Protein AF-A0A6N8XBJ3-F1 (afdb_monomer_lite)

Radius of gyration: 26.26 Å; chains: 1; bounding box: 42×33×82 Å

Foldseek 3Di:
DDDDPPPPPPPPPPPPDPVVVVVVCVVLVVLCVVLVVLVVVLVVLVVV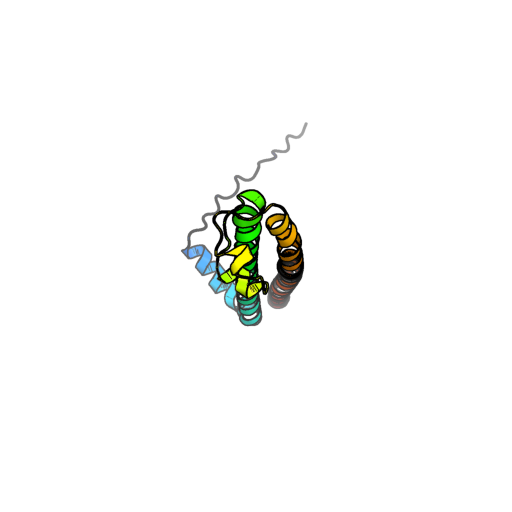LVVLLVVLVVLLCQLVVACQVVQHAHDPVNCVVVVHDCVQRPVDRGHDNVRNVVSVVVNVVSVVVSCCSNVVVVVVSVVSVVVSVVSSVVSVVVVVD

Sequence (145 aa):
MTDIPLAGEPGRADDLNFRRVVHIFVRTWPFIRPAVKHLVIFVAVSVAIAVYSAVLVFIITGLMNGGIVAGRPLGQLHVAIYGLDPAVYVNVESLSDEARLSLCWPVILSTIPLLLVAVGGALILLYYGIWIFQGINQRMRVTLI

Structure (mmCIF, N/CA/C/O backbone):
data_AF-A0A6N8XBJ3-F1
#
_entry.id   AF-A0A6N8XBJ3-F1
#
loop_
_atom_site.group_PDB
_atom_site.id
_atom_site.type_symbol
_atom_site.label_atom_id
_atom_site.label_alt_id
_atom_site.label_comp_id
_atom_site.label_asym_id
_atom_site.label_entity_id
_atom_site.label_seq_id
_atom_site.pdbx_PDB_ins_code
_atom_site.Cartn_x
_atom_site.Cartn_y
_atom_site.Cartn_z
_atom_site.occupancy
_atom_site.B_iso_or_equiv
_atom_site.auth_seq_id
_atom_site.auth_comp_id
_atom_site.auth_asym_id
_atom_site.auth_atom_id
_atom_site.pdbx_PDB_model_num
ATOM 1 N N . MET A 1 1 ? -22.401 19.069 -52.000 1.00 45.53 1 MET A N 1
ATOM 2 C CA . MET A 1 1 ? -22.757 17.658 -51.765 1.00 45.53 1 MET A CA 1
ATOM 3 C C . MET A 1 1 ? -21.567 16.841 -52.235 1.00 45.53 1 MET A C 1
ATOM 5 O O . MET A 1 1 ? -21.429 16.577 -53.418 1.00 45.53 1 MET A O 1
ATOM 9 N N . THR A 1 2 ? -20.613 16.635 -51.334 1.00 45.25 2 THR A N 1
ATOM 10 C CA . THR A 1 2 ? -19.421 15.808 -51.543 1.00 45.25 2 THR A CA 1
ATOM 11 C C . THR A 1 2 ? -19.419 14.849 -50.374 1.00 45.25 2 THR A C 1
ATOM 13 O O . THR A 1 2 ? -19.151 15.258 -49.243 1.00 45.25 2 THR A O 1
ATOM 16 N N . ASP A 1 3 ? -19.835 13.620 -50.641 1.00 47.59 3 ASP A N 1
ATOM 17 C CA . ASP A 1 3 ? -19.858 12.538 -49.672 1.00 47.59 3 ASP A CA 1
ATOM 18 C C . ASP A 1 3 ? -18.416 12.244 -49.262 1.00 47.59 3 ASP A C 1
ATOM 20 O O . ASP A 1 3 ? -17.648 11.660 -50.022 1.00 47.59 3 ASP A O 1
ATOM 24 N N . ILE A 1 4 ? -18.022 12.715 -48.078 1.00 60.62 4 ILE A N 1
ATOM 25 C CA . ILE A 1 4 ? -16.808 12.254 -47.410 1.00 60.62 4 ILE A CA 1
ATOM 26 C C . ILE A 1 4 ? -17.188 10.907 -46.800 1.00 60.62 4 ILE A C 1
ATOM 28 O O . ILE A 1 4 ? -17.957 10.888 -45.833 1.00 60.62 4 ILE A O 1
ATOM 32 N N . PRO A 1 5 ? -16.685 9.773 -47.312 1.00 48.59 5 PRO A N 1
ATOM 33 C CA . PRO A 1 5 ? -16.838 8.532 -46.597 1.00 48.59 5 PRO A CA 1
ATOM 34 C C . PRO A 1 5 ? -15.891 8.629 -45.402 1.00 48.59 5 PRO A C 1
ATOM 36 O O . PRO A 1 5 ? -14.680 8.464 -45.538 1.00 48.59 5 PRO A O 1
ATOM 39 N N . LEU A 1 6 ? -16.442 8.890 -44.215 1.00 58.31 6 LEU A N 1
ATOM 40 C CA . LEU A 1 6 ? -15.823 8.471 -42.960 1.00 58.31 6 LEU A CA 1
ATOM 41 C C . LEU A 1 6 ? -15.892 6.941 -42.924 1.00 58.31 6 LEU A C 1
ATOM 43 O O . LEU A 1 6 ? -16.666 6.347 -42.177 1.00 58.31 6 LEU A O 1
ATOM 47 N N . ALA A 1 7 ? -15.115 6.299 -43.797 1.00 54.81 7 ALA A N 1
ATOM 48 C CA . ALA A 1 7 ? -14.778 4.906 -43.643 1.00 54.81 7 ALA A CA 1
ATOM 49 C C . ALA A 1 7 ? -13.934 4.850 -42.374 1.00 54.81 7 ALA A C 1
ATOM 51 O O . ALA A 1 7 ? -12.738 5.134 -42.389 1.00 54.81 7 ALA A O 1
ATOM 52 N N . GLY A 1 8 ? -14.597 4.568 -41.251 1.00 53.16 8 GLY A N 1
ATOM 53 C CA . GLY A 1 8 ? -13.916 4.024 -40.096 1.00 53.16 8 GLY A CA 1
ATOM 54 C C . GLY A 1 8 ? -13.113 2.848 -40.617 1.00 53.16 8 GLY A C 1
ATOM 55 O O . GLY A 1 8 ? -13.699 1.866 -41.078 1.00 53.16 8 GLY A O 1
ATOM 56 N N . GLU A 1 9 ? -11.787 2.998 -40.636 1.00 51.88 9 GLU A N 1
ATOM 57 C CA . GLU A 1 9 ? -10.904 1.870 -40.874 1.00 51.88 9 GLU A CA 1
ATOM 58 C C . GLU A 1 9 ? -11.406 0.747 -39.968 1.00 51.88 9 GLU A C 1
ATOM 60 O O . GLU A 1 9 ? -11.556 0.986 -38.762 1.00 51.88 9 GLU A O 1
ATOM 65 N N . PRO A 1 10 ? -11.754 -0.435 -40.509 1.00 53.09 10 PRO A N 1
ATOM 66 C CA . PRO A 1 10 ? -12.116 -1.555 -39.666 1.00 53.09 10 PRO A CA 1
ATOM 67 C C . PRO A 1 10 ? -10.904 -1.783 -38.774 1.00 53.09 10 PRO A C 1
ATOM 69 O O . PRO A 1 10 ? -9.853 -2.185 -39.272 1.00 53.09 10 PRO A O 1
ATOM 72 N N . GLY A 1 11 ? -11.028 -1.405 -37.495 1.00 54.69 11 GLY A N 1
ATOM 73 C CA . GLY A 1 11 ? -9.929 -1.412 -36.542 1.00 54.69 11 GLY A CA 1
ATOM 74 C C . GLY A 1 11 ? -9.242 -2.754 -36.662 1.00 54.69 11 GLY A C 1
ATOM 75 O O . GLY A 1 11 ? -9.871 -3.778 -36.391 1.00 54.69 11 GLY A O 1
ATOM 76 N N . ARG A 1 12 ? -8.017 -2.744 -37.206 1.00 60.22 12 ARG A N 1
ATOM 77 C CA . ARG A 1 12 ? -7.273 -3.952 -37.556 1.00 60.22 12 ARG A CA 1
ATOM 78 C C . ARG A 1 12 ? -7.339 -4.858 -36.340 1.00 60.22 12 ARG A C 1
ATOM 80 O O . ARG A 1 12 ? -6.777 -4.484 -35.315 1.00 60.22 12 ARG A O 1
ATOM 87 N N . ALA A 1 13 ? -8.068 -5.975 -36.441 1.00 58.09 13 ALA A N 1
ATOM 88 C CA . ALA A 1 13 ? -8.205 -6.916 -35.340 1.00 58.09 13 ALA A CA 1
ATOM 89 C C . ALA A 1 13 ? -6.786 -7.243 -34.886 1.00 58.09 13 ALA A C 1
ATOM 91 O O . ALA A 1 13 ? -5.984 -7.771 -35.664 1.00 58.09 13 ALA A O 1
ATOM 92 N N . ASP A 1 14 ? -6.427 -6.747 -33.705 1.00 62.41 14 ASP A N 1
ATOM 93 C CA . ASP A 1 14 ? -5.037 -6.703 -33.305 1.00 62.41 14 ASP A CA 1
ATOM 94 C C . ASP A 1 14 ? -4.656 -8.140 -32.966 1.00 62.41 14 ASP A C 1
ATOM 96 O O . ASP A 1 14 ? -5.017 -8.666 -31.917 1.00 62.41 14 ASP A O 1
ATOM 100 N N . ASP A 1 15 ? -4.022 -8.813 -33.929 1.00 69.88 15 ASP A N 1
ATOM 101 C CA . ASP A 1 15 ? -3.645 -10.225 -33.862 1.00 69.88 15 ASP A CA 1
ATOM 102 C C . ASP A 1 15 ? -2.424 -10.383 -32.933 1.00 69.88 15 ASP A C 1
ATOM 104 O O . ASP A 1 15 ? -1.297 -10.718 -33.331 1.00 69.88 15 ASP A O 1
ATOM 108 N N . LEU A 1 16 ? -2.642 -9.990 -31.677 1.00 68.12 16 LEU A N 1
ATOM 109 C CA . LEU A 1 16 ? -1.725 -10.021 -30.551 1.00 68.12 16 LEU A CA 1
ATOM 110 C C . LEU A 1 16 ? -1.670 -11.449 -30.011 1.00 68.12 16 LEU A C 1
ATOM 112 O O . LEU A 1 16 ? -2.132 -11.757 -28.917 1.00 68.12 16 LEU A O 1
ATOM 116 N N . ASN A 1 17 ? -1.068 -12.345 -30.786 1.00 86.00 17 ASN A N 1
ATOM 117 C CA . ASN A 1 17 ? -0.662 -13.645 -30.269 1.00 86.00 17 ASN A CA 1
ATOM 118 C C . ASN A 1 17 ? 0.607 -13.486 -29.402 1.00 86.00 17 ASN A C 1
ATOM 120 O O . ASN A 1 17 ? 1.461 -12.637 -29.677 1.00 86.00 17 ASN A O 1
ATOM 124 N N . PHE A 1 18 ? 0.778 -14.342 -28.392 1.00 86.31 18 PHE A N 1
ATOM 125 C CA . PHE A 1 18 ? 1.933 -14.398 -27.490 1.00 86.31 18 PHE A CA 1
ATOM 126 C C . PHE A 1 18 ? 3.278 -14.307 -28.227 1.00 86.31 18 PHE A C 1
ATOM 128 O O . PHE A 1 18 ? 4.160 -13.541 -27.841 1.00 86.31 18 PHE A O 1
ATOM 135 N N . ARG A 1 19 ? 3.419 -15.014 -29.359 1.00 87.62 19 ARG A N 1
ATOM 136 C CA . ARG A 1 19 ? 4.628 -14.964 -30.202 1.00 87.62 19 ARG A CA 1
ATOM 137 C C . ARG A 1 19 ? 4.954 -13.545 -30.679 1.00 87.62 19 ARG A C 1
ATOM 139 O O . ARG A 1 19 ? 6.123 -13.169 -30.738 1.00 87.62 19 ARG A O 1
ATOM 146 N N . ARG A 1 20 ? 3.934 -12.754 -31.019 1.00 85.12 20 ARG A N 1
ATOM 147 C CA . ARG A 1 20 ? 4.092 -11.375 -31.491 1.00 85.12 20 ARG A CA 1
ATOM 148 C C . ARG A 1 20 ? 4.460 -10.437 -30.345 1.00 85.12 20 ARG A C 1
ATOM 150 O O . ARG A 1 20 ? 5.323 -9.588 -30.535 1.00 85.12 20 ARG A O 1
ATOM 157 N N . VAL A 1 21 ? 3.894 -10.652 -29.157 1.00 85.44 21 VAL A N 1
ATOM 158 C CA . VAL A 1 21 ? 4.263 -9.928 -27.928 1.00 85.44 21 VAL A CA 1
ATOM 159 C C . VAL A 1 21 ? 5.734 -10.160 -27.579 1.00 85.44 21 VAL A C 1
ATOM 161 O O . VAL A 1 21 ? 6.483 -9.198 -27.414 1.00 85.44 21 VAL A O 1
ATOM 164 N N . VAL A 1 22 ? 6.185 -11.420 -27.554 1.00 88.62 22 VAL A N 1
ATOM 165 C CA . VAL A 1 22 ? 7.597 -11.762 -27.304 1.00 88.62 22 VAL A CA 1
ATOM 166 C C . VAL A 1 22 ? 8.505 -11.156 -28.373 1.00 88.62 22 VAL A C 1
ATOM 168 O O . VAL A 1 22 ? 9.536 -10.574 -28.047 1.00 88.62 22 VAL A O 1
ATOM 171 N N . HIS A 1 23 ? 8.112 -11.233 -29.647 1.00 89.06 23 HIS A N 1
ATOM 172 C CA . HIS A 1 23 ? 8.870 -10.631 -30.742 1.00 89.06 23 HIS A CA 1
ATOM 173 C C . HIS A 1 23 ? 9.025 -9.109 -30.582 1.00 89.06 23 HIS A C 1
ATOM 175 O O . HIS A 1 23 ? 10.123 -8.583 -30.764 1.00 89.06 23 HIS A O 1
ATOM 181 N N . ILE A 1 24 ? 7.954 -8.395 -30.214 1.00 85.00 24 ILE A N 1
ATOM 182 C CA . ILE A 1 24 ? 8.011 -6.955 -29.919 1.00 85.00 24 ILE A CA 1
ATOM 183 C C . ILE A 1 24 ? 8.967 -6.702 -28.751 1.00 85.00 24 ILE A C 1
ATOM 185 O O . ILE A 1 24 ? 9.873 -5.878 -28.873 1.00 85.00 24 ILE A O 1
ATOM 189 N N . PHE A 1 25 ? 8.823 -7.454 -27.658 1.00 84.62 25 PHE A N 1
ATOM 190 C CA . PHE A 1 25 ? 9.646 -7.293 -26.464 1.00 84.62 25 PHE A CA 1
ATOM 191 C C . PHE A 1 25 ? 11.138 -7.469 -26.769 1.00 84.62 25 PHE A C 1
ATOM 193 O O . PHE A 1 25 ? 11.935 -6.581 -26.469 1.00 84.62 25 PHE A O 1
ATOM 200 N N . VAL A 1 26 ? 11.510 -8.558 -27.450 1.00 87.88 26 VAL A N 1
ATOM 201 C CA . VAL A 1 26 ? 12.896 -8.842 -27.860 1.00 87.88 26 VAL A CA 1
ATOM 202 C C . VAL A 1 26 ? 13.440 -7.746 -28.777 1.00 87.88 26 VAL A C 1
ATOM 204 O O . VAL A 1 26 ? 14.566 -7.294 -28.583 1.00 87.88 26 VAL A O 1
ATOM 207 N N . ARG A 1 27 ? 12.642 -7.253 -29.732 1.00 86.56 27 ARG A N 1
ATOM 208 C CA . ARG A 1 27 ? 13.048 -6.156 -30.625 1.00 86.56 27 ARG A CA 1
ATOM 209 C C . ARG A 1 27 ? 13.291 -4.846 -29.869 1.00 86.56 27 ARG A C 1
ATOM 211 O O . ARG A 1 27 ? 14.194 -4.095 -30.222 1.00 86.56 27 ARG A O 1
ATOM 218 N N . THR A 1 28 ? 12.506 -4.574 -28.829 1.00 82.12 28 THR A N 1
ATOM 219 C CA . THR A 1 28 ? 12.649 -3.371 -27.986 1.00 82.12 28 THR A CA 1
ATOM 220 C C . THR A 1 28 ? 13.671 -3.527 -26.855 1.00 82.12 28 THR A C 1
ATOM 222 O O . THR A 1 28 ? 14.062 -2.539 -26.231 1.00 82.12 28 THR A O 1
ATOM 225 N N . TRP A 1 29 ? 14.150 -4.750 -26.609 1.00 83.44 29 TRP A N 1
ATOM 226 C CA . TRP A 1 29 ? 15.031 -5.087 -25.492 1.00 83.44 29 TRP A CA 1
ATOM 227 C C . TRP A 1 29 ? 16.284 -4.205 -25.371 1.00 83.44 29 TRP A C 1
ATOM 229 O O . TRP A 1 29 ? 16.579 -3.785 -24.250 1.00 83.44 29 TRP A O 1
ATOM 239 N N . PRO A 1 30 ? 17.004 -3.840 -26.453 1.00 85.94 30 PRO A N 1
ATOM 240 C CA . PRO A 1 30 ? 18.171 -2.960 -26.350 1.00 85.94 30 PRO A CA 1
ATOM 241 C C . PRO A 1 30 ?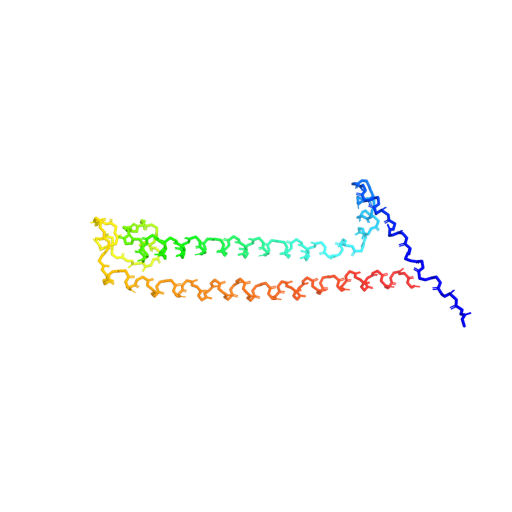 17.866 -1.598 -25.707 1.00 85.94 30 PRO A C 1
ATOM 243 O O . PRO A 1 30 ? 18.706 -1.060 -24.989 1.00 85.94 30 PRO A O 1
ATOM 246 N N . PHE A 1 31 ? 16.653 -1.071 -25.900 1.00 83.56 31 PHE A N 1
ATOM 247 C CA . PHE A 1 31 ? 16.211 0.212 -25.340 1.00 83.56 31 PHE A CA 1
ATOM 248 C C . PHE A 1 31 ? 15.712 0.092 -23.896 1.00 83.56 31 PHE A C 1
ATOM 250 O O . PHE A 1 31 ? 15.837 1.037 -23.113 1.00 83.56 31 PHE A O 1
ATOM 257 N N . ILE A 1 32 ? 15.171 -1.076 -23.537 1.00 84.25 32 ILE A N 1
ATOM 258 C CA . ILE A 1 32 ? 14.675 -1.389 -22.190 1.00 84.25 32 ILE A CA 1
ATOM 259 C C . ILE A 1 32 ? 15.827 -1.774 -21.257 1.00 84.25 32 ILE A C 1
ATOM 261 O O . ILE A 1 32 ? 15.815 -1.393 -20.089 1.00 84.25 32 ILE A O 1
ATOM 265 N N . ARG A 1 33 ? 16.851 -2.481 -21.757 1.00 89.00 33 ARG A N 1
ATOM 266 C CA . ARG A 1 33 ? 17.988 -3.001 -20.976 1.00 89.00 33 ARG A CA 1
ATOM 267 C C . ARG A 1 33 ? 18.607 -1.970 -20.012 1.00 89.00 33 ARG A C 1
ATOM 269 O O . ARG A 1 33 ? 18.822 -2.331 -18.855 1.00 89.00 33 ARG A O 1
ATOM 276 N N . PRO A 1 34 ? 18.846 -0.699 -20.398 1.00 88.81 34 PRO A N 1
ATOM 277 C CA . PRO A 1 34 ? 19.383 0.313 -19.484 1.00 88.81 34 PRO A CA 1
ATOM 278 C C . PRO A 1 34 ? 18.418 0.713 -18.353 1.00 88.81 34 PRO A C 1
ATOM 280 O O . PRO A 1 34 ? 18.860 1.198 -17.317 1.00 88.81 34 PRO A O 1
ATOM 283 N N . ALA A 1 35 ? 17.109 0.519 -18.536 1.00 93.06 35 ALA A N 1
ATOM 284 C CA . ALA A 1 35 ? 16.065 0.837 -17.563 1.00 93.06 35 ALA A CA 1
ATOM 285 C C . ALA A 1 35 ? 15.686 -0.338 -16.645 1.00 93.06 35 ALA A C 1
ATOM 287 O O . ALA A 1 35 ? 14.967 -0.125 -15.672 1.00 93.06 35 ALA A O 1
ATOM 288 N N . VAL A 1 36 ? 16.165 -1.564 -16.908 1.00 93.50 36 VAL A N 1
ATOM 289 C CA . VAL A 1 36 ? 15.750 -2.778 -16.172 1.00 93.50 36 VAL A CA 1
ATOM 290 C C . VAL A 1 36 ? 15.916 -2.630 -14.662 1.00 93.50 36 VAL A C 1
ATOM 292 O O . VAL A 1 36 ? 15.012 -2.994 -13.919 1.00 93.50 36 VAL A O 1
ATOM 295 N N . LYS A 1 37 ? 17.023 -2.043 -14.190 1.00 95.25 37 LYS A N 1
ATOM 296 C CA . LYS A 1 37 ? 17.230 -1.809 -12.750 1.00 95.25 37 LYS A CA 1
ATOM 297 C C . LYS A 1 37 ? 16.116 -0.947 -12.147 1.00 95.25 37 LYS A C 1
ATOM 299 O O . LYS A 1 37 ? 15.608 -1.271 -11.082 1.00 95.25 37 LYS A O 1
ATOM 304 N N . HIS A 1 38 ? 15.702 0.106 -12.848 1.00 96.75 38 HIS A N 1
ATOM 305 C CA . HIS A 1 38 ? 14.627 0.993 -12.406 1.00 96.75 38 HIS A CA 1
ATOM 306 C C . HIS A 1 38 ? 13.259 0.314 -12.452 1.00 96.75 38 HIS A C 1
ATOM 308 O O . HIS A 1 38 ? 12.466 0.512 -11.543 1.00 96.75 38 HIS A O 1
ATOM 314 N N . LEU A 1 39 ? 13.006 -0.532 -13.455 1.00 95.81 39 LEU A N 1
ATOM 315 C CA . LEU A 1 39 ? 11.785 -1.338 -13.530 1.00 95.81 39 LEU A CA 1
ATOM 316 C C . LEU A 1 39 ? 11.705 -2.355 -12.383 1.00 95.81 39 LEU A C 1
ATOM 318 O O . LEU A 1 39 ? 10.658 -2.488 -11.758 1.00 95.81 39 LEU A O 1
ATOM 322 N N . VAL A 1 40 ? 12.814 -3.028 -12.058 1.00 97.19 40 VAL A N 1
ATOM 323 C CA . VAL A 1 40 ? 12.883 -3.952 -10.914 1.00 97.19 40 VAL A CA 1
ATOM 324 C C . VAL A 1 40 ? 12.642 -3.208 -9.602 1.00 97.19 40 VAL A C 1
ATOM 326 O O . VAL A 1 40 ? 11.834 -3.660 -8.796 1.00 97.19 40 VAL A O 1
ATOM 329 N N . ILE A 1 41 ? 13.282 -2.050 -9.402 1.00 97.75 41 ILE A N 1
ATOM 330 C CA . ILE A 1 41 ? 13.054 -1.203 -8.221 1.00 97.75 41 ILE A CA 1
ATOM 331 C C . ILE A 1 41 ? 11.591 -0.757 -8.154 1.00 97.75 41 ILE A C 1
ATOM 333 O O . ILE A 1 41 ? 10.966 -0.884 -7.107 1.00 97.75 41 ILE A O 1
ATOM 337 N N . PHE A 1 42 ? 11.028 -0.281 -9.266 1.00 98.12 42 PHE A N 1
ATOM 338 C CA . PHE A 1 42 ? 9.635 0.148 -9.352 1.00 98.12 42 PHE A CA 1
ATOM 339 C C . PHE A 1 42 ? 8.680 -0.969 -8.917 1.00 98.12 42 PHE A C 1
ATOM 341 O O . PHE A 1 42 ? 7.818 -0.742 -8.068 1.00 98.12 42 PHE A O 1
ATOM 348 N N . VAL A 1 43 ? 8.859 -2.188 -9.439 1.00 98.12 43 VAL A N 1
ATOM 349 C CA . VAL A 1 43 ? 8.029 -3.346 -9.075 1.00 98.12 43 VAL A CA 1
ATOM 350 C C . VAL A 1 43 ? 8.228 -3.728 -7.611 1.00 98.12 43 VAL A C 1
ATOM 352 O O . VAL A 1 43 ? 7.246 -3.898 -6.895 1.00 98.12 43 VAL A O 1
ATOM 355 N N . ALA A 1 44 ? 9.473 -3.823 -7.140 1.00 98.38 44 ALA A N 1
ATOM 356 C CA . ALA A 1 44 ? 9.769 -4.199 -5.760 1.00 98.38 44 ALA A CA 1
ATOM 357 C C . ALA A 1 44 ? 9.156 -3.214 -4.752 1.00 98.38 44 ALA A C 1
ATOM 359 O O . ALA A 1 44 ? 8.517 -3.633 -3.789 1.00 98.38 44 ALA A O 1
ATOM 360 N N . VAL A 1 45 ? 9.288 -1.908 -5.002 1.00 98.31 45 VAL A N 1
ATOM 361 C CA . VAL A 1 45 ? 8.693 -0.861 -4.160 1.00 98.31 45 VAL A CA 1
ATOM 362 C C . VAL A 1 45 ? 7.165 -0.891 -4.241 1.00 98.31 45 VAL A C 1
ATOM 364 O O . VAL A 1 45 ? 6.506 -0.768 -3.212 1.00 98.31 45 VAL A O 1
ATOM 367 N N . SER A 1 46 ? 6.588 -1.127 -5.424 1.00 98.31 46 SER A N 1
ATOM 368 C CA . SER A 1 46 ? 5.133 -1.274 -5.585 1.00 98.31 46 SER A CA 1
ATOM 369 C C . SER A 1 46 ? 4.585 -2.445 -4.768 1.00 98.31 46 SER A C 1
ATOM 371 O O . SER A 1 46 ? 3.589 -2.296 -4.065 1.00 98.31 46 SER A O 1
ATOM 373 N N . VAL A 1 47 ? 5.259 -3.600 -4.814 1.00 98.44 47 VAL A N 1
ATOM 374 C CA . VAL A 1 47 ? 4.894 -4.781 -4.019 1.00 98.44 47 VAL A CA 1
ATOM 375 C C . VAL A 1 47 ? 5.034 -4.491 -2.528 1.00 98.44 47 VAL A C 1
ATOM 377 O O . VAL A 1 47 ? 4.135 -4.825 -1.763 1.00 98.44 47 VAL A O 1
ATOM 380 N N . ALA A 1 48 ? 6.117 -3.834 -2.109 1.00 98.44 48 ALA A N 1
ATOM 381 C CA . ALA A 1 48 ? 6.322 -3.474 -0.710 1.00 98.44 48 ALA A CA 1
ATOM 382 C C . ALA A 1 48 ? 5.208 -2.554 -0.183 1.00 98.44 48 ALA A C 1
ATOM 384 O O . ALA A 1 48 ? 4.659 -2.820 0.886 1.00 98.44 48 ALA A O 1
ATOM 385 N N . ILE A 1 49 ? 4.824 -1.524 -0.948 1.00 98.38 49 ILE A N 1
ATOM 386 C CA . ILE A 1 49 ? 3.703 -0.636 -0.605 1.00 98.38 49 ILE A CA 1
ATOM 387 C C . ILE A 1 49 ? 2.397 -1.429 -0.539 1.00 98.38 49 ILE A C 1
ATOM 389 O O . ILE A 1 49 ? 1.667 -1.304 0.438 1.00 98.38 49 ILE A O 1
ATOM 393 N N . ALA A 1 50 ? 2.117 -2.284 -1.526 1.00 97.94 50 ALA A N 1
ATOM 394 C CA . ALA A 1 50 ? 0.892 -3.079 -1.552 1.00 97.94 50 ALA A CA 1
ATOM 395 C C . ALA A 1 50 ? 0.781 -4.021 -0.342 1.00 97.94 50 ALA A C 1
ATOM 397 O O . ALA A 1 50 ? -0.270 -4.078 0.296 1.00 97.94 50 ALA A O 1
ATOM 398 N N . VAL A 1 51 ? 1.864 -4.722 0.011 1.00 98.50 51 VAL A N 1
ATOM 399 C CA . VAL A 1 51 ? 1.906 -5.607 1.184 1.00 98.50 51 VAL A CA 1
ATOM 400 C C . VAL A 1 51 ? 1.734 -4.806 2.472 1.00 98.50 51 VAL A C 1
ATOM 402 O O . VAL A 1 51 ? 0.906 -5.170 3.305 1.00 98.50 51 VAL A O 1
ATOM 405 N N . TYR A 1 52 ? 2.460 -3.696 2.623 1.00 98.06 52 TYR A N 1
ATOM 406 C CA . TYR A 1 52 ? 2.322 -2.805 3.775 1.00 98.06 52 TYR A CA 1
ATOM 407 C C . TYR A 1 52 ? 0.878 -2.314 3.944 1.00 98.06 52 TYR A C 1
ATOM 409 O O . TYR A 1 52 ? 0.298 -2.422 5.027 1.00 98.06 52 TYR A O 1
ATOM 417 N N . SER A 1 53 ? 0.270 -1.828 2.859 1.00 98.00 53 SER A N 1
ATOM 418 C CA . SER A 1 53 ? -1.110 -1.353 2.862 1.00 98.00 53 SER A CA 1
ATOM 419 C C . SER A 1 53 ? -2.095 -2.469 3.195 1.00 98.00 53 SER A C 1
ATOM 421 O O . SER A 1 53 ? -2.982 -2.253 4.013 1.00 98.00 53 SER A O 1
ATOM 423 N N . ALA A 1 54 ? -1.929 -3.668 2.629 1.00 98.00 54 ALA A N 1
ATOM 424 C CA . ALA A 1 54 ? -2.789 -4.812 2.925 1.00 98.00 54 ALA A CA 1
ATOM 425 C C . ALA A 1 54 ? -2.732 -5.209 4.408 1.00 98.00 54 ALA A C 1
ATOM 427 O O . ALA A 1 54 ? -3.775 -5.448 5.017 1.00 98.00 54 ALA A O 1
ATOM 428 N N . VAL A 1 55 ? -1.537 -5.220 5.009 1.00 96.88 55 VAL A N 1
ATOM 429 C CA . VAL A 1 55 ? -1.360 -5.507 6.440 1.00 96.88 55 VAL A CA 1
ATOM 430 C C . VAL A 1 55 ?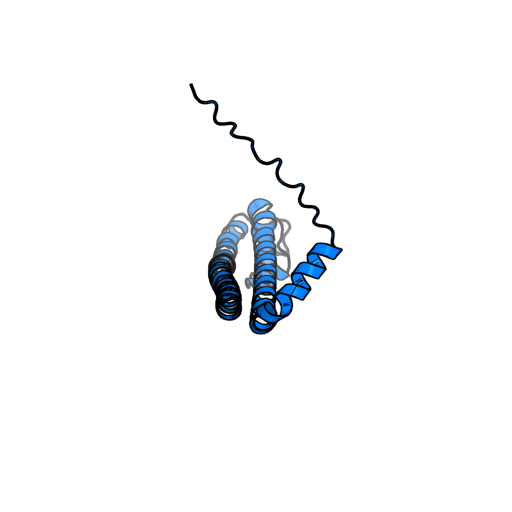 -2.076 -4.466 7.302 1.00 96.88 55 VAL A C 1
ATOM 432 O O . VAL A 1 55 ? -2.846 -4.840 8.188 1.00 96.88 55 VAL A O 1
ATOM 435 N N . LEU A 1 56 ? -1.886 -3.169 7.036 1.00 97.06 56 LEU A N 1
ATOM 436 C CA . LEU A 1 56 ? -2.568 -2.131 7.815 1.00 97.06 56 LEU A CA 1
ATOM 437 C C . LEU A 1 56 ? -4.084 -2.148 7.616 1.00 97.06 56 LEU A C 1
ATOM 439 O O . LEU A 1 56 ? -4.818 -2.034 8.594 1.00 97.06 56 LEU A O 1
ATOM 443 N N . VAL A 1 57 ? -4.566 -2.344 6.387 1.00 97.62 57 VAL A N 1
ATOM 444 C CA . VAL A 1 57 ? -6.003 -2.470 6.107 1.00 97.62 57 VAL A CA 1
ATOM 445 C C . VAL A 1 57 ? -6.596 -3.656 6.862 1.00 97.62 57 VAL A C 1
ATOM 447 O O . VAL A 1 57 ? -7.669 -3.518 7.447 1.00 97.62 57 VAL A O 1
ATOM 450 N N . PHE A 1 58 ? -5.904 -4.796 6.912 1.00 95.94 58 PHE A N 1
ATOM 451 C CA . PHE A 1 58 ? -6.347 -5.954 7.686 1.00 95.94 58 PHE A CA 1
ATOM 452 C C . PHE A 1 58 ? -6.467 -5.627 9.184 1.00 95.94 58 PHE A C 1
ATOM 454 O O . PHE A 1 58 ? -7.505 -5.897 9.791 1.00 95.94 58 PHE A O 1
ATOM 461 N N . ILE A 1 59 ? -5.449 -4.985 9.768 1.00 95.62 59 ILE A N 1
ATOM 462 C CA . ILE A 1 59 ? -5.454 -4.580 11.183 1.00 95.62 59 ILE A CA 1
ATOM 463 C C . ILE A 1 59 ? -6.615 -3.617 11.470 1.00 95.62 59 ILE A C 1
ATOM 465 O O . ILE A 1 59 ? -7.393 -3.864 12.397 1.00 95.62 59 ILE A O 1
ATOM 469 N N . ILE A 1 60 ? -6.763 -2.568 10.653 1.00 96.81 60 ILE A N 1
ATOM 470 C CA . ILE A 1 60 ? -7.813 -1.546 10.781 1.00 96.81 60 ILE A CA 1
ATOM 471 C C . ILE A 1 60 ? -9.199 -2.181 10.663 1.00 96.81 60 ILE A C 1
ATOM 473 O O . ILE A 1 60 ? -10.068 -1.928 11.494 1.00 96.81 60 ILE A O 1
ATOM 477 N N . THR A 1 61 ? -9.399 -3.057 9.678 1.00 95.38 61 THR A N 1
ATOM 478 C CA . THR A 1 61 ? -10.679 -3.744 9.460 1.00 95.38 61 THR A CA 1
ATOM 479 C C . THR A 1 61 ? -11.040 -4.630 10.653 1.00 95.38 61 THR A C 1
ATOM 481 O O . THR A 1 61 ? -12.200 -4.656 11.061 1.00 95.38 61 THR A O 1
ATOM 484 N N . GLY A 1 62 ? -10.062 -5.317 11.254 1.00 93.31 62 GLY A N 1
ATOM 485 C CA . GLY A 1 62 ? -10.273 -6.106 12.470 1.00 93.31 62 GLY A CA 1
ATOM 486 C C . GLY A 1 62 ? -10.740 -5.259 13.659 1.00 93.31 62 GLY A C 1
ATOM 487 O O . GLY A 1 62 ? -11.698 -5.636 14.335 1.00 93.31 62 GLY A O 1
ATOM 488 N N . LEU A 1 63 ? -10.128 -4.086 13.868 1.00 95.62 63 LEU A N 1
ATOM 489 C CA . LEU A 1 63 ? -10.564 -3.139 14.899 1.00 95.62 63 LEU A CA 1
ATOM 490 C C . LEU A 1 63 ? -11.967 -2.599 14.620 1.00 95.62 63 LEU A C 1
ATOM 492 O O . LEU A 1 63 ? -12.819 -2.628 15.504 1.00 95.62 63 LEU A O 1
ATOM 496 N N . MET A 1 64 ? -12.211 -2.117 13.400 1.00 96.19 64 MET A N 1
ATOM 497 C CA . MET A 1 64 ? -13.471 -1.472 13.037 1.00 96.19 64 MET A CA 1
ATOM 498 C C . MET A 1 64 ? -14.633 -2.460 13.045 1.00 96.19 64 MET A C 1
ATOM 500 O O . MET A 1 64 ? -15.613 -2.245 13.748 1.00 96.19 64 MET A O 1
ATOM 504 N N . ASN A 1 65 ? -14.531 -3.556 12.296 1.00 95.88 65 ASN A N 1
ATOM 505 C CA . ASN A 1 65 ? -15.652 -4.478 12.125 1.00 95.88 65 ASN A CA 1
ATOM 506 C C . ASN A 1 65 ? -15.820 -5.410 13.328 1.00 95.88 65 ASN A C 1
ATOM 508 O O . ASN A 1 65 ? -16.946 -5.684 13.733 1.00 95.88 65 ASN A O 1
ATOM 512 N N . GLY A 1 66 ? -14.717 -5.897 13.903 1.00 93.69 66 GLY A N 1
ATOM 513 C CA . GLY A 1 66 ? -14.747 -6.817 15.040 1.00 93.69 66 GLY A CA 1
ATOM 514 C C . GLY A 1 66 ? -14.969 -6.098 16.367 1.00 93.69 66 GLY A C 1
ATOM 515 O O . GLY A 1 66 ? -15.959 -6.355 17.050 1.00 93.69 66 GLY A O 1
ATOM 516 N N . GLY A 1 67 ? -14.058 -5.188 16.711 1.00 94.31 67 GLY A N 1
ATOM 517 C CA . GLY A 1 67 ? -14.083 -4.478 17.989 1.00 94.31 67 GLY A CA 1
ATOM 518 C C . GLY A 1 67 ? -15.186 -3.427 18.060 1.00 94.31 67 GLY A C 1
ATOM 519 O O . GLY A 1 67 ? -16.106 -3.536 18.864 1.00 94.31 67 GLY A O 1
ATOM 520 N N . ILE A 1 68 ? -15.123 -2.410 17.199 1.00 96.38 68 ILE A N 1
ATOM 521 C CA . ILE A 1 68 ? -15.998 -1.235 17.294 1.00 96.38 68 ILE A CA 1
ATOM 522 C C . ILE A 1 68 ? -17.432 -1.584 16.894 1.00 96.38 68 ILE A C 1
ATOM 524 O O . ILE A 1 68 ? -18.353 -1.369 17.675 1.00 96.38 68 ILE A O 1
ATOM 528 N N . VAL A 1 69 ? -17.649 -2.132 15.698 1.00 96.00 69 VAL A N 1
ATOM 529 C CA . VAL A 1 69 ? -18.999 -2.382 15.169 1.00 96.00 69 VAL A CA 1
ATOM 530 C C . VAL A 1 69 ? -19.649 -3.579 15.858 1.00 96.00 69 VAL A C 1
ATOM 532 O O . VAL A 1 69 ? -20.759 -3.443 16.364 1.00 96.00 69 VAL A O 1
ATOM 535 N N . ALA A 1 70 ? -18.968 -4.728 15.913 1.00 95.56 70 ALA A N 1
ATOM 536 C CA . ALA A 1 70 ? -19.549 -5.956 16.457 1.00 95.56 70 ALA A CA 1
ATOM 537 C C . ALA A 1 70 ? -19.375 -6.132 17.977 1.00 95.56 70 ALA A C 1
ATOM 539 O O . ALA A 1 70 ? -19.959 -7.064 18.525 1.00 95.56 70 ALA A O 1
ATOM 540 N N . GLY A 1 71 ? -18.583 -5.290 18.656 1.00 95.62 71 GLY A N 1
ATOM 541 C CA . GLY A 1 71 ? -18.378 -5.368 20.109 1.00 95.62 71 GLY A CA 1
ATOM 542 C C . GLY A 1 71 ? -17.666 -6.643 20.571 1.00 95.62 71 GLY A C 1
ATOM 543 O O . GLY A 1 71 ? -17.771 -7.018 21.738 1.00 95.62 71 GLY A O 1
ATOM 544 N N . ARG A 1 72 ? -16.981 -7.351 19.666 1.00 96.81 72 ARG A N 1
ATOM 545 C CA . ARG A 1 72 ? -16.338 -8.631 19.979 1.00 96.81 72 ARG A CA 1
ATOM 546 C C . ARG A 1 72 ? -14.992 -8.408 20.662 1.00 96.81 72 ARG A C 1
ATOM 548 O O . ARG A 1 72 ? -14.306 -7.442 20.322 1.00 96.81 72 ARG A O 1
ATOM 555 N N . PRO A 1 73 ? -14.570 -9.330 21.543 1.00 96.50 73 PRO A N 1
ATOM 556 C CA . PRO A 1 73 ? -13.218 -9.320 22.080 1.00 96.50 73 PRO A CA 1
ATOM 557 C C . PRO A 1 73 ? -12.176 -9.292 20.956 1.00 96.50 73 PRO A C 1
ATOM 559 O O . PRO A 1 73 ? -12.327 -9.944 19.916 1.00 96.50 73 PRO A O 1
ATOM 562 N N . LEU A 1 74 ? -11.123 -8.508 21.157 1.00 95.19 74 LEU A N 1
ATOM 563 C CA . LEU A 1 74 ? -10.022 -8.363 20.220 1.00 95.19 74 LEU A CA 1
ATOM 564 C C . LEU A 1 74 ? -9.084 -9.572 20.269 1.00 95.19 74 LEU A C 1
ATOM 566 O O . LEU A 1 74 ? -8.945 -10.258 21.280 1.00 95.19 74 LEU A O 1
ATOM 570 N N . GLY A 1 75 ? -8.377 -9.800 19.162 1.00 93.00 75 GLY A N 1
ATOM 571 C CA . GLY A 1 75 ? -7.268 -10.746 19.136 1.00 93.00 75 GLY A CA 1
ATOM 572 C C . GLY A 1 75 ? -6.047 -10.208 19.887 1.00 93.00 75 GLY A C 1
ATOM 573 O O . GLY A 1 75 ? -5.818 -8.998 19.950 1.00 93.00 75 GLY A O 1
ATOM 574 N N . GLN A 1 76 ? -5.201 -11.115 20.386 1.00 93.31 76 GLN A N 1
ATOM 575 C CA . GLN A 1 76 ? -3.966 -10.748 21.095 1.00 93.31 76 GLN A CA 1
ATOM 576 C C . GLN A 1 76 ? -3.032 -9.863 20.258 1.00 93.31 76 GLN A C 1
ATOM 578 O O . GLN A 1 76 ? -2.351 -9.000 20.803 1.00 93.31 76 GLN A O 1
ATOM 583 N N . LEU A 1 77 ? -3.029 -10.039 18.931 1.00 92.06 77 LEU A N 1
ATOM 584 C CA . LEU A 1 77 ? -2.217 -9.231 18.024 1.00 92.06 77 LEU A CA 1
ATOM 585 C C . LEU A 1 77 ? -2.583 -7.741 18.095 1.00 92.06 77 LEU A C 1
ATOM 587 O O . LEU A 1 77 ? -1.693 -6.903 18.185 1.00 92.06 77 LEU A O 1
ATOM 591 N N . HIS A 1 78 ? -3.875 -7.401 18.089 1.00 93.12 78 HIS A N 1
ATOM 592 C CA . HIS A 1 78 ? -4.321 -6.007 18.191 1.00 93.12 78 HIS A CA 1
ATOM 593 C C . HIS A 1 78 ? -3.897 -5.392 19.520 1.00 93.12 78 HIS A C 1
ATOM 595 O O . HIS A 1 78 ? -3.346 -4.297 19.552 1.00 93.12 78 HIS A O 1
ATOM 601 N N . VAL A 1 79 ? -4.094 -6.126 20.611 1.00 93.75 79 VAL A N 1
ATOM 602 C CA . VAL A 1 79 ? -3.723 -5.671 21.952 1.00 93.75 79 VAL A CA 1
ATOM 603 C C . VAL A 1 79 ? -2.218 -5.442 22.071 1.00 93.75 79 VAL A C 1
ATOM 605 O O . VAL A 1 79 ? -1.807 -4.411 22.594 1.00 93.75 79 VAL A O 1
ATOM 608 N N . ALA A 1 80 ? -1.401 -6.332 21.502 1.00 94.31 80 ALA A N 1
ATOM 609 C CA . ALA A 1 80 ? 0.050 -6.178 21.470 1.00 94.31 80 ALA A CA 1
ATOM 610 C C . ALA A 1 80 ? 0.508 -4.975 20.626 1.00 94.31 80 ALA A C 1
ATOM 612 O O . ALA A 1 80 ? 1.388 -4.234 21.054 1.00 94.31 80 ALA A O 1
ATOM 613 N N . ILE A 1 81 ? -0.093 -4.754 19.449 1.00 94.06 81 ILE A N 1
ATOM 614 C CA . ILE A 1 81 ? 0.261 -3.637 18.556 1.00 94.06 81 ILE A CA 1
ATOM 615 C C . ILE A 1 81 ? -0.033 -2.283 19.211 1.00 94.06 81 ILE A C 1
ATOM 617 O O . ILE A 1 81 ? 0.766 -1.357 19.089 1.00 94.06 81 ILE A O 1
ATOM 621 N N . TYR A 1 82 ? -1.177 -2.164 19.886 1.00 94.81 82 TYR A N 1
ATOM 622 C CA . TYR A 1 82 ? -1.651 -0.890 20.435 1.00 94.81 82 TYR A CA 1
ATOM 623 C C . TYR A 1 82 ? -1.386 -0.717 21.935 1.00 94.81 82 TYR A C 1
ATOM 625 O O . TYR A 1 82 ? -1.766 0.308 22.493 1.00 94.81 82 TYR A O 1
ATOM 633 N N . GLY A 1 83 ? -0.744 -1.692 22.588 1.00 94.81 83 GLY A N 1
ATOM 634 C CA . GLY A 1 83 ? -0.451 -1.644 24.023 1.00 94.81 83 GLY A CA 1
ATOM 635 C C . GLY A 1 83 ? -1.709 -1.585 24.894 1.00 94.81 83 GLY A C 1
ATOM 636 O O . GLY A 1 83 ? -1.733 -0.872 25.894 1.00 94.81 83 GLY A O 1
ATOM 637 N N . LEU A 1 84 ? -2.770 -2.282 24.486 1.00 95.31 84 LEU A N 1
ATOM 638 C CA . LEU A 1 84 ? -4.035 -2.317 25.222 1.00 95.31 84 LEU A CA 1
ATOM 639 C C . LEU A 1 84 ? -3.957 -3.320 26.384 1.00 95.31 84 LEU A C 1
ATOM 641 O O . LEU A 1 84 ? -3.103 -4.203 26.397 1.00 95.31 84 LEU A O 1
ATOM 645 N N . ASP A 1 85 ? -4.871 -3.216 27.347 1.00 95.75 85 ASP A N 1
ATOM 646 C CA . ASP A 1 85 ? -4.964 -4.179 28.450 1.00 95.75 85 ASP A CA 1
ATOM 647 C C . ASP A 1 85 ? -5.725 -5.452 28.011 1.00 95.75 85 ASP A C 1
ATOM 649 O O . ASP A 1 85 ? -6.921 -5.378 27.702 1.00 95.75 85 ASP A O 1
ATOM 653 N N . PRO A 1 86 ? -5.097 -6.645 28.005 1.00 95.75 86 PRO A N 1
ATOM 654 C CA . PRO A 1 86 ? -5.783 -7.886 27.655 1.00 95.75 86 PRO A CA 1
ATOM 655 C C . PRO A 1 86 ? -7.011 -8.191 28.525 1.00 95.75 86 PRO A C 1
ATOM 657 O O . PRO A 1 86 ? -7.956 -8.813 28.037 1.00 95.75 86 PRO A O 1
ATOM 660 N N . ALA A 1 87 ? -7.026 -7.763 29.792 1.00 95.19 87 ALA A N 1
ATOM 661 C CA . ALA A 1 87 ? -8.159 -7.982 30.691 1.00 95.19 87 ALA A CA 1
ATOM 662 C C . ALA A 1 87 ? -9.408 -7.201 30.259 1.00 95.19 87 ALA A C 1
ATOM 664 O O . ALA A 1 87 ? -10.521 -7.649 30.511 1.00 95.19 87 ALA A O 1
ATOM 665 N N . VAL A 1 88 ? -9.224 -6.071 29.573 1.00 96.00 88 VAL A N 1
ATOM 666 C CA . VAL A 1 88 ? -10.316 -5.210 29.096 1.00 96.00 88 VAL A CA 1
ATOM 667 C C . VAL A 1 88 ? -10.760 -5.593 27.684 1.00 96.00 88 VAL A C 1
ATOM 669 O O . VAL A 1 88 ? -11.947 -5.531 27.377 1.00 96.00 88 VAL A O 1
ATOM 672 N N . TYR A 1 89 ? -9.821 -5.991 26.817 1.00 96.25 89 TYR A N 1
ATOM 673 C CA . TYR A 1 89 ? -10.101 -6.152 25.385 1.00 96.25 89 TYR A CA 1
ATOM 674 C C . TYR A 1 89 ? -10.129 -7.599 24.881 1.00 96.25 89 TYR A C 1
ATOM 676 O O . TYR A 1 89 ? -10.626 -7.817 23.781 1.00 96.25 89 TYR A O 1
ATOM 684 N N . VAL A 1 90 ? -9.613 -8.582 25.629 1.00 95.44 90 VAL A N 1
ATOM 685 C CA . VAL A 1 90 ? -9.526 -9.994 25.184 1.00 95.44 90 VAL A CA 1
ATOM 686 C C . VAL A 1 90 ? -10.312 -10.919 26.101 1.00 95.44 90 VAL A C 1
ATOM 688 O O . VAL A 1 90 ? -11.113 -11.721 25.632 1.00 95.44 90 VAL A O 1
ATOM 691 N N . ASN A 1 91 ? -10.090 -10.816 27.411 1.00 94.00 91 ASN A N 1
ATOM 692 C CA . ASN A 1 91 ? -10.629 -11.755 28.397 1.00 94.00 91 ASN A CA 1
ATOM 693 C C . ASN A 1 91 ? -12.019 -11.330 28.898 1.00 94.00 91 ASN A C 1
ATOM 695 O O . ASN A 1 91 ? -12.283 -11.337 30.098 1.00 94.00 91 ASN A O 1
ATOM 699 N N . VAL A 1 92 ? -12.893 -10.940 27.971 1.00 94.88 92 VAL A N 1
ATOM 700 C CA . VAL A 1 92 ? -14.264 -10.481 28.234 1.00 94.88 92 VAL A CA 1
ATOM 701 C C . VAL A 1 92 ? -15.237 -11.182 27.291 1.00 94.88 92 VAL A C 1
ATOM 703 O O . VAL A 1 92 ? -14.840 -11.656 26.230 1.00 94.88 92 VAL A O 1
ATOM 706 N N . GLU A 1 93 ? -16.514 -11.255 27.658 1.00 94.06 93 GLU A N 1
ATOM 707 C CA . GLU A 1 93 ? -17.552 -11.819 26.781 1.00 94.06 93 GLU A CA 1
ATOM 708 C C . GLU A 1 93 ? -17.865 -10.878 25.604 1.00 94.06 93 GLU A C 1
ATOM 710 O O . GLU A 1 93 ? -17.967 -11.305 24.453 1.00 94.06 93 GLU A O 1
ATOM 715 N N . SER A 1 94 ? -17.936 -9.577 25.885 1.00 95.88 94 SER A N 1
ATOM 716 C CA . SER A 1 94 ? -18.134 -8.507 24.908 1.00 95.88 94 SER A CA 1
ATOM 717 C C . SER A 1 94 ? -17.458 -7.223 25.379 1.00 95.88 94 SER A C 1
ATOM 719 O O . SER A 1 94 ? -17.339 -6.985 26.581 1.00 95.88 94 SER A O 1
ATOM 721 N N . LEU A 1 95 ? -17.048 -6.373 24.440 1.00 96.62 95 LEU A N 1
ATOM 722 C CA . LEU A 1 95 ? -16.483 -5.064 24.758 1.00 96.62 95 LEU A CA 1
ATOM 723 C C . LEU A 1 95 ? -17.567 -4.112 25.276 1.00 96.62 95 LEU A C 1
ATOM 725 O O . LEU A 1 95 ? -18.655 -4.043 24.703 1.00 96.62 95 LEU A O 1
ATOM 729 N N . SER A 1 96 ? -17.241 -3.341 26.316 1.00 96.69 96 SER A N 1
ATOM 730 C CA . SER A 1 96 ? -18.094 -2.239 26.775 1.00 96.69 96 SER A CA 1
ATOM 731 C C . SER A 1 96 ? -18.116 -1.095 25.758 1.00 96.69 96 SER A C 1
ATOM 733 O O . SER A 1 96 ? -17.229 -0.987 24.905 1.00 96.69 96 SER A O 1
ATOM 735 N N . ASP A 1 97 ? -19.101 -0.205 25.851 1.00 96.75 97 ASP A N 1
ATOM 736 C CA . ASP A 1 97 ? -19.194 0.943 24.945 1.00 96.75 97 ASP A CA 1
ATOM 737 C C . ASP A 1 97 ? -18.000 1.898 25.094 1.00 96.75 97 ASP A C 1
ATOM 739 O O . ASP A 1 97 ? -17.482 2.408 24.099 1.00 96.75 97 ASP A O 1
ATOM 743 N N . GLU A 1 98 ? -17.478 2.064 26.310 1.00 96.25 98 GLU A N 1
ATOM 744 C CA . GLU A 1 98 ? -16.274 2.855 26.571 1.00 96.25 98 GLU A CA 1
ATOM 745 C C . GLU A 1 98 ? -15.040 2.228 25.913 1.00 96.25 98 GLU A C 1
ATOM 747 O O . GLU A 1 98 ? -14.255 2.925 25.263 1.00 96.25 98 GLU A O 1
ATOM 752 N N . ALA A 1 99 ? -14.887 0.903 26.030 1.00 95.88 99 ALA A N 1
ATOM 753 C CA . ALA A 1 99 ? -13.805 0.167 25.384 1.00 95.88 99 ALA A CA 1
ATOM 754 C C . ALA A 1 99 ? -13.917 0.235 23.854 1.00 95.88 99 ALA A C 1
ATOM 756 O O . ALA A 1 99 ? -12.912 0.330 23.162 1.00 95.88 99 ALA A O 1
ATOM 757 N N . ARG A 1 100 ? -15.126 0.237 23.289 1.00 97.31 100 ARG A N 1
ATOM 758 C CA . ARG A 1 100 ? -15.319 0.373 21.836 1.00 97.31 100 ARG A CA 1
ATOM 759 C C . ARG A 1 100 ? -14.919 1.760 21.341 1.00 97.31 100 ARG A C 1
ATOM 761 O O . ARG A 1 100 ? -14.245 1.870 20.319 1.00 97.31 100 ARG A O 1
ATOM 768 N N . LEU A 1 101 ? -15.294 2.814 22.064 1.00 95.56 101 LEU A N 1
ATOM 769 C CA . LEU A 1 101 ? -14.967 4.194 21.692 1.00 95.56 101 LEU A CA 1
ATOM 770 C C . LEU A 1 101 ? -13.465 4.490 21.778 1.00 95.56 101 LEU A C 1
ATOM 772 O O . LEU A 1 101 ? -12.946 5.250 20.957 1.00 95.56 101 LEU A O 1
ATOM 776 N N . SER A 1 102 ? -12.747 3.868 22.715 1.00 95.44 102 SER A N 1
ATOM 777 C CA . SER A 1 102 ? -11.294 4.041 22.830 1.00 95.44 102 SER A CA 1
ATOM 778 C C . SER A 1 102 ? -10.535 3.529 21.591 1.00 95.44 102 SER A C 1
ATOM 780 O O . SER A 1 102 ? -9.495 4.087 21.240 1.00 95.44 102 SER A O 1
ATOM 782 N N . LEU A 1 103 ? -11.075 2.527 20.877 1.00 96.62 103 LEU A N 1
ATOM 783 C CA . LEU A 1 103 ? -10.469 1.943 19.671 1.00 96.62 103 LEU A CA 1
ATOM 784 C C . LEU A 1 103 ? -10.514 2.868 18.447 1.00 96.62 103 LEU A C 1
ATOM 786 O O . LEU A 1 103 ? -9.762 2.648 17.492 1.00 96.62 103 LEU A O 1
ATOM 790 N N . CYS A 1 104 ? -11.328 3.927 18.467 1.00 95.62 104 CYS A N 1
ATOM 791 C CA . CYS A 1 104 ? -11.365 4.921 17.393 1.00 95.62 104 CYS A CA 1
ATOM 792 C C . CYS A 1 104 ? -9.995 5.583 17.182 1.00 95.62 104 CYS A C 1
ATOM 794 O O . CYS A 1 104 ? -9.595 5.825 16.042 1.00 95.62 104 CYS A O 1
ATOM 796 N N . TRP A 1 105 ? -9.240 5.834 18.258 1.00 95.62 105 TRP A N 1
ATOM 797 C CA . TRP A 1 105 ? -7.919 6.452 18.136 1.00 95.62 105 TRP A CA 1
ATOM 798 C C . TRP A 1 105 ? -6.882 5.541 17.465 1.00 95.62 105 TRP A C 1
ATOM 800 O O . TRP A 1 105 ? -6.279 5.971 16.481 1.00 95.62 105 TRP A O 1
ATOM 810 N N . PRO A 1 106 ? -6.694 4.285 17.911 1.00 96.19 106 PRO A N 1
ATOM 811 C CA . PRO A 1 106 ? -5.903 3.281 17.201 1.00 96.19 106 PRO A CA 1
ATOM 812 C C . PRO A 1 106 ? -6.214 3.187 15.703 1.00 96.19 106 PRO A C 1
ATOM 814 O O . PRO A 1 106 ? -5.293 3.134 14.884 1.00 96.19 106 PRO A O 1
ATOM 817 N N . VAL A 1 107 ? -7.497 3.235 15.325 1.00 97.25 107 VAL A N 1
ATOM 818 C CA . VAL A 1 107 ? -7.924 3.239 13.918 1.00 97.25 107 VAL A CA 1
ATOM 819 C C . VAL A 1 107 ? -7.404 4.474 13.181 1.00 97.25 107 VAL A C 1
ATOM 821 O O . VAL A 1 107 ? -6.770 4.332 12.133 1.00 97.25 107 VAL A O 1
ATOM 824 N N . ILE A 1 108 ? -7.614 5.681 13.717 1.00 96.75 108 ILE A N 1
ATOM 825 C CA . ILE A 1 108 ? -7.158 6.917 13.060 1.00 96.75 108 ILE A CA 1
ATOM 826 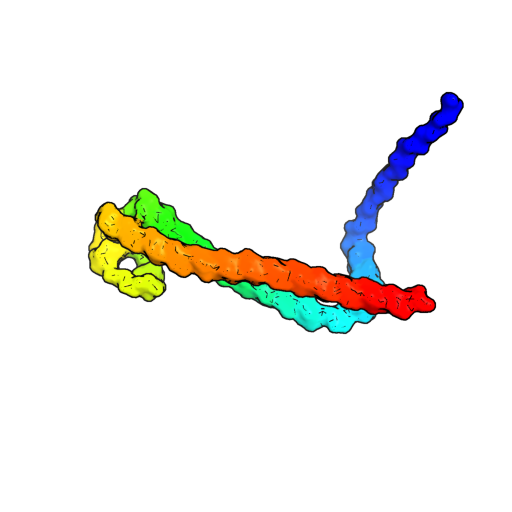C C . ILE A 1 108 ? -5.626 6.947 12.965 1.00 96.75 108 ILE A C 1
ATOM 828 O O . ILE A 1 108 ? -5.083 7.208 11.890 1.00 96.75 108 ILE A O 1
ATOM 832 N N . LEU A 1 109 ? -4.926 6.608 14.051 1.00 95.94 109 LEU A N 1
ATOM 833 C CA . LEU A 1 109 ? -3.461 6.576 14.099 1.00 95.94 109 LEU A CA 1
ATOM 834 C C . LEU A 1 109 ? -2.857 5.582 13.105 1.00 95.94 109 LEU A C 1
ATOM 836 O O . LEU A 1 109 ? -1.756 5.811 12.618 1.00 95.94 109 LEU A O 1
ATOM 840 N N . SER A 1 110 ? -3.578 4.513 12.771 1.00 96.44 110 SER A N 1
ATOM 841 C CA . SER A 1 110 ? -3.147 3.523 11.774 1.00 96.44 110 SER A CA 1
ATOM 842 C C . SER A 1 110 ? -3.528 3.925 10.350 1.00 96.44 110 SER A C 1
ATOM 844 O O . SER A 1 110 ? -2.836 3.583 9.392 1.00 96.44 110 SER A O 1
ATOM 846 N N . THR A 1 111 ? -4.606 4.694 10.201 1.00 97.56 111 THR A N 1
ATOM 847 C CA . THR A 1 111 ? -5.082 5.196 8.907 1.00 97.56 111 THR A CA 1
ATOM 848 C C . THR A 1 111 ? -4.165 6.287 8.352 1.00 97.56 111 THR A C 1
ATOM 850 O O . THR A 1 111 ? -3.900 6.309 7.154 1.00 97.56 111 THR A O 1
ATOM 853 N N . ILE A 1 112 ? -3.626 7.169 9.201 1.00 97.62 112 ILE A N 1
ATOM 854 C CA . ILE A 1 112 ? -2.699 8.235 8.778 1.00 97.62 112 ILE A CA 1
ATOM 855 C C . ILE A 1 112 ? -1.472 7.685 8.019 1.00 97.62 112 ILE A C 1
ATOM 857 O O . ILE A 1 112 ? -1.270 8.078 6.868 1.00 97.62 112 ILE A O 1
ATOM 861 N N . PRO A 1 113 ? -0.655 6.773 8.583 1.00 97.38 113 PRO A N 1
ATOM 862 C CA . PRO A 1 113 ? 0.504 6.232 7.880 1.00 97.38 113 PRO A CA 1
ATOM 863 C C . PRO A 1 113 ? 0.100 5.368 6.680 1.00 97.38 113 PRO A C 1
ATOM 865 O O . PRO A 1 113 ? 0.788 5.407 5.661 1.0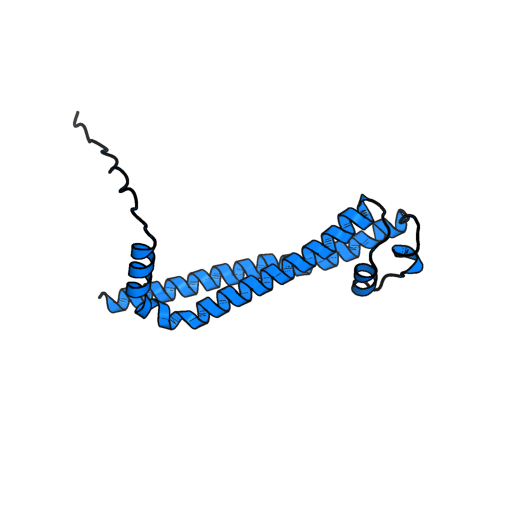0 97.38 113 PRO A O 1
ATOM 868 N N . LEU A 1 114 ? -1.042 4.665 6.742 1.00 98.06 114 LEU A N 1
ATOM 869 C CA . LEU A 1 114 ? -1.598 3.969 5.580 1.00 98.06 114 LEU A CA 1
ATOM 870 C C . LEU A 1 114 ? -1.809 4.937 4.411 1.00 98.06 114 LEU A C 1
ATOM 872 O O . LEU A 1 114 ? -1.339 4.658 3.313 1.00 98.06 114 LEU A O 1
ATOM 876 N N . LEU A 1 115 ? -2.484 6.067 4.634 1.00 97.88 115 LEU A N 1
ATOM 877 C CA . LEU A 1 115 ? -2.747 7.050 3.583 1.00 97.88 115 LEU A CA 1
ATOM 878 C C . LEU A 1 115 ? -1.456 7.692 3.075 1.00 97.88 115 LEU A C 1
ATOM 880 O O . LEU A 1 115 ? -1.281 7.816 1.865 1.00 97.88 115 LEU A O 1
ATOM 884 N N . LEU A 1 116 ? -0.534 8.050 3.970 1.00 98.19 116 LEU A N 1
ATOM 885 C CA . LEU A 1 116 ? 0.751 8.633 3.582 1.00 98.19 116 LEU A CA 1
ATOM 886 C C . LEU A 1 116 ? 1.557 7.689 2.683 1.00 98.19 116 LEU A C 1
ATOM 888 O O . LEU A 1 116 ? 2.058 8.115 1.644 1.00 98.19 116 LEU A O 1
ATOM 892 N N . VAL A 1 117 ? 1.654 6.408 3.043 1.00 98.12 117 VAL A N 1
ATOM 893 C CA . VAL A 1 117 ? 2.418 5.426 2.263 1.00 98.12 117 VAL A CA 1
ATOM 894 C C . VAL A 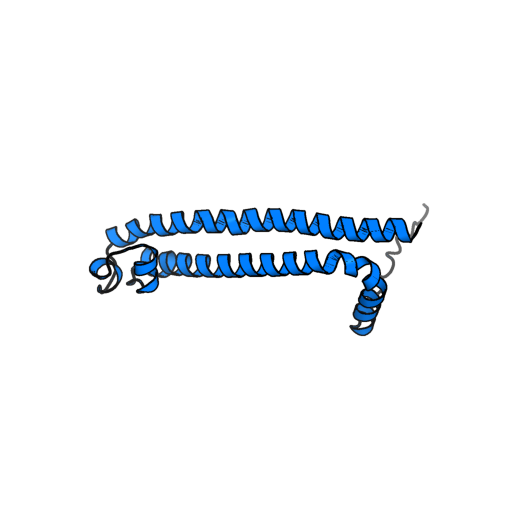1 117 ? 1.672 5.018 0.997 1.00 98.12 117 VAL A C 1
ATOM 896 O O . VAL A 1 117 ? 2.279 4.979 -0.069 1.00 98.12 117 VAL A O 1
ATOM 899 N N . ALA A 1 118 ? 0.369 4.745 1.078 1.00 96.94 118 ALA A N 1
ATOM 900 C CA . ALA A 1 118 ? -0.409 4.301 -0.073 1.00 96.94 118 ALA A CA 1
ATOM 901 C C . ALA A 1 118 ? -0.549 5.418 -1.112 1.00 96.94 118 ALA A C 1
ATOM 903 O O . ALA A 1 118 ? -0.175 5.233 -2.266 1.00 96.94 118 ALA A O 1
ATOM 904 N N . VAL A 1 119 ? -1.044 6.592 -0.710 1.00 97.69 119 VAL A N 1
ATOM 905 C CA . VAL A 1 119 ? -1.277 7.714 -1.630 1.00 97.69 119 VAL A CA 1
ATOM 906 C C . VAL A 1 119 ? 0.042 8.375 -2.008 1.00 97.69 119 VAL A C 1
ATOM 908 O O . VAL A 1 119 ? 0.329 8.536 -3.192 1.00 97.69 119 VAL A O 1
ATOM 911 N N . GLY A 1 120 ? 0.876 8.722 -1.024 1.00 98.06 120 GLY A N 1
ATOM 912 C CA . GLY A 1 120 ? 2.170 9.354 -1.286 1.00 98.06 120 GLY A CA 1
ATOM 913 C C . GLY A 1 120 ? 3.093 8.445 -2.094 1.00 98.06 120 GLY A C 1
ATOM 914 O O . GLY A 1 120 ? 3.663 8.875 -3.097 1.00 98.06 120 GLY A O 1
ATOM 915 N N . GLY A 1 121 ? 3.175 7.165 -1.727 1.00 97.69 121 GLY A N 1
ATOM 916 C CA . GLY A 1 121 ? 3.936 6.167 -2.474 1.00 97.69 121 GLY A CA 1
ATOM 917 C C . GLY A 1 121 ? 3.400 5.950 -3.889 1.00 97.69 121 GLY A C 1
ATOM 918 O O . GLY A 1 121 ? 4.196 5.906 -4.824 1.00 97.69 121 GLY A O 1
ATOM 919 N N . ALA A 1 122 ? 2.077 5.898 -4.084 1.00 95.94 122 ALA A N 1
ATOM 920 C CA . ALA A 1 122 ? 1.484 5.797 -5.418 1.00 95.94 122 ALA A CA 1
ATOM 921 C C . ALA A 1 122 ? 1.806 7.014 -6.296 1.00 95.94 122 ALA A C 1
ATOM 923 O O . ALA A 1 122 ? 2.137 6.840 -7.465 1.00 95.94 122 ALA A O 1
ATOM 924 N N . LEU A 1 123 ? 1.763 8.234 -5.752 1.00 98.31 123 LEU A N 1
ATOM 925 C CA . LEU A 1 123 ? 2.121 9.450 -6.491 1.00 98.31 123 LEU A CA 1
ATOM 926 C C . LEU A 1 123 ? 3.608 9.474 -6.869 1.00 98.31 123 LEU A C 1
ATOM 928 O O . LEU A 1 123 ? 3.952 9.793 -8.009 1.00 98.31 123 LEU A O 1
ATOM 932 N N . ILE A 1 124 ? 4.488 9.092 -5.940 1.00 98.31 124 ILE A N 1
ATOM 933 C CA . ILE A 1 124 ? 5.929 8.976 -6.196 1.00 98.31 124 ILE A CA 1
ATOM 934 C C . ILE A 1 124 ? 6.192 7.924 -7.275 1.00 98.31 124 ILE A C 1
ATOM 936 O O . ILE A 1 124 ? 6.942 8.184 -8.216 1.00 98.31 124 ILE A O 1
ATOM 940 N N . LEU A 1 125 ? 5.558 6.753 -7.177 1.00 98.12 125 LEU A N 1
ATOM 941 C CA . LEU A 1 125 ? 5.680 5.697 -8.177 1.00 98.12 125 LEU A CA 1
ATOM 942 C C . LEU A 1 125 ? 5.121 6.138 -9.526 1.00 98.12 125 LEU A C 1
ATOM 944 O O . LEU A 1 125 ? 5.770 5.901 -10.537 1.00 98.12 125 LEU A O 1
ATOM 948 N N . LEU A 1 126 ? 3.980 6.826 -9.568 1.00 98.00 126 LEU A N 1
ATOM 949 C CA . LEU A 1 126 ? 3.417 7.359 -10.808 1.00 98.00 126 LEU A CA 1
ATOM 950 C C . LEU A 1 126 ? 4.427 8.270 -11.512 1.00 98.00 126 LEU A C 1
ATOM 952 O O . LEU A 1 126 ? 4.735 8.062 -12.688 1.00 98.00 126 LEU A O 1
ATOM 956 N N . TYR A 1 127 ? 4.992 9.232 -10.781 1.00 98.38 127 TYR A N 1
ATOM 957 C CA . TYR A 1 127 ? 6.032 10.108 -11.312 1.00 98.38 127 TYR A CA 1
ATOM 958 C C . TYR A 1 127 ? 7.264 9.317 -11.773 1.00 98.38 127 TYR A C 1
ATOM 960 O O . TYR A 1 127 ? 7.768 9.524 -12.879 1.00 98.38 127 TYR A O 1
ATOM 968 N N . TYR A 1 128 ? 7.727 8.369 -10.958 1.00 98.25 128 TYR A N 1
ATOM 969 C CA . TYR A 1 128 ? 8.897 7.558 -11.271 1.00 98.25 128 TYR A CA 1
ATOM 970 C C . TYR A 1 128 ? 8.690 6.687 -12.515 1.00 98.25 128 TYR A C 1
ATOM 972 O O . TYR A 1 128 ? 9.576 6.595 -13.363 1.00 98.25 128 TYR A O 1
ATOM 980 N N . GLY A 1 129 ? 7.500 6.109 -12.677 1.00 97.69 129 GLY A N 1
ATOM 981 C CA . GLY A 1 129 ? 7.101 5.363 -13.864 1.00 97.69 129 GLY A CA 1
ATOM 982 C C . GLY A 1 129 ? 7.134 6.238 -15.115 1.00 97.69 129 GLY A C 1
ATOM 983 O O . GLY A 1 129 ? 7.761 5.858 -16.105 1.00 97.69 129 GLY A O 1
ATOM 984 N N . ILE A 1 130 ? 6.548 7.441 -15.054 1.00 97.81 130 ILE A N 1
ATOM 985 C CA . ILE A 1 130 ? 6.617 8.419 -16.153 1.00 97.81 130 ILE A CA 1
ATOM 986 C C . ILE A 1 130 ? 8.078 8.704 -16.512 1.00 97.81 130 ILE A C 1
ATOM 988 O O . ILE A 1 130 ? 8.443 8.628 -17.685 1.00 97.81 130 ILE A O 1
ATOM 992 N N . TRP A 1 131 ? 8.932 8.969 -15.523 1.00 97.94 131 TRP A N 1
ATOM 993 C CA . TRP A 1 131 ? 10.354 9.228 -15.748 1.00 97.94 131 TRP A CA 1
ATOM 994 C C . TRP A 1 131 ? 11.070 8.052 -16.441 1.00 97.94 131 TRP A C 1
ATOM 996 O O . TRP A 1 131 ? 11.800 8.267 -17.413 1.00 97.94 131 TRP A O 1
ATOM 1006 N N . ILE A 1 132 ? 10.815 6.806 -16.019 1.00 95.56 132 ILE A N 1
ATOM 1007 C CA . ILE A 1 132 ? 11.378 5.600 -16.653 1.00 95.56 132 ILE A CA 1
ATOM 1008 C C . ILE A 1 132 ? 10.967 5.523 -18.129 1.00 95.56 132 ILE A C 1
ATOM 1010 O O . ILE A 1 132 ? 11.826 5.352 -19.002 1.00 95.56 132 ILE A O 1
ATOM 1014 N N . PHE A 1 133 ? 9.670 5.661 -18.419 1.00 94.31 133 PHE A N 1
ATOM 1015 C CA . PHE A 1 133 ? 9.148 5.533 -19.780 1.00 94.31 133 PHE A CA 1
ATOM 1016 C C . PHE A 1 133 ? 9.607 6.672 -20.693 1.00 94.31 133 PHE A C 1
ATOM 1018 O O . PHE A 1 133 ? 9.978 6.413 -21.837 1.00 94.31 133 PHE A O 1
ATOM 1025 N N . GLN A 1 134 ? 9.684 7.906 -20.190 1.00 95.12 134 GLN A N 1
ATOM 1026 C CA . GLN A 1 134 ? 10.271 9.022 -20.936 1.00 95.12 134 GLN A CA 1
ATOM 1027 C C . GLN A 1 134 ? 11.748 8.765 -21.261 1.00 95.12 134 GLN A C 1
ATOM 1029 O O . GLN A 1 134 ? 12.178 8.977 -22.394 1.00 95.12 134 GLN A O 1
ATOM 1034 N N . GLY A 1 135 ? 12.519 8.221 -20.315 1.00 92.44 135 GLY A N 1
ATOM 1035 C CA . GLY A 1 135 ? 13.916 7.852 -20.548 1.00 92.44 135 GLY A CA 1
ATOM 1036 C C . GLY A 1 135 ? 14.091 6.755 -21.606 1.00 92.44 135 GLY A C 1
ATOM 1037 O O . GLY A 1 135 ? 15.026 6.805 -22.407 1.00 92.44 135 GLY A O 1
ATOM 1038 N N . ILE A 1 136 ? 13.195 5.763 -21.649 1.00 91.12 136 ILE A N 1
ATOM 1039 C CA . ILE A 1 136 ? 13.176 4.746 -22.715 1.00 91.12 136 ILE A CA 1
ATOM 1040 C C . ILE A 1 136 ? 12.823 5.394 -24.063 1.00 91.12 136 ILE A C 1
ATOM 1042 O O . ILE A 1 136 ? 13.545 5.188 -25.040 1.00 91.12 136 ILE A O 1
ATOM 1046 N N . ASN A 1 137 ? 11.776 6.223 -24.107 1.00 91.06 137 ASN A N 1
ATOM 1047 C CA . ASN A 1 137 ? 11.334 6.908 -25.325 1.00 91.06 137 ASN A CA 1
ATOM 1048 C C . ASN A 1 137 ? 12.419 7.814 -25.915 1.00 91.06 137 ASN A C 1
ATOM 1050 O O . ASN A 1 137 ? 12.662 7.781 -27.122 1.00 91.06 137 ASN A O 1
ATOM 1054 N N . GLN A 1 138 ? 13.126 8.570 -25.076 1.00 89.69 138 GLN A N 1
ATOM 1055 C CA . GLN A 1 138 ? 14.206 9.440 -25.531 1.00 89.69 138 GLN A CA 1
ATOM 1056 C C . GLN A 1 138 ? 15.378 8.642 -26.119 1.00 89.69 138 GLN A C 1
ATOM 1058 O O . GLN A 1 138 ? 15.930 9.033 -27.147 1.00 89.69 138 GLN A O 1
ATOM 1063 N N . ARG A 1 139 ? 15.731 7.494 -25.522 1.00 88.19 139 ARG A N 1
ATOM 1064 C CA . ARG A 1 139 ? 16.768 6.602 -26.070 1.00 88.19 139 ARG A CA 1
ATOM 1065 C C . ARG A 1 139 ? 16.399 6.070 -27.452 1.00 88.19 139 ARG A C 1
ATOM 1067 O O . ARG A 1 139 ? 17.251 6.060 -28.339 1.00 88.19 139 ARG A O 1
ATOM 1074 N N . MET A 1 140 ? 15.141 5.670 -27.644 1.00 86.19 140 MET A N 1
ATOM 1075 C CA . MET A 1 140 ? 14.646 5.256 -28.960 1.00 86.19 140 MET A CA 1
ATOM 1076 C C . MET A 1 140 ? 14.764 6.396 -29.974 1.00 86.19 140 MET A C 1
ATOM 1078 O O . MET A 1 140 ? 15.308 6.189 -31.053 1.00 86.19 140 MET A O 1
ATOM 1082 N N . ARG A 1 141 ? 14.329 7.609 -29.609 1.00 90.06 141 ARG A N 1
ATOM 1083 C CA . ARG A 1 141 ? 14.379 8.781 -30.495 1.00 90.06 141 ARG A CA 1
ATOM 1084 C C . ARG A 1 141 ? 15.794 9.091 -30.980 1.00 90.06 141 ARG A C 1
ATOM 1086 O O . ARG A 1 141 ? 15.975 9.310 -32.165 1.00 90.06 141 ARG A O 1
ATOM 1093 N N . VAL A 1 142 ? 16.781 9.080 -30.086 1.00 88.62 142 VAL A N 1
ATOM 1094 C CA . VAL A 1 142 ? 18.181 9.392 -30.436 1.00 88.62 142 VAL A CA 1
ATOM 1095 C C . VAL A 1 142 ? 18.827 8.304 -31.300 1.00 88.62 142 VAL A C 1
ATOM 1097 O O . VAL A 1 142 ? 19.757 8.595 -32.031 1.00 88.62 142 VAL A O 1
ATOM 1100 N N . THR A 1 143 ? 18.351 7.058 -31.227 1.00 83.25 143 THR A N 1
ATOM 1101 C CA . THR A 1 143 ? 18.905 5.947 -32.026 1.00 83.25 143 THR A CA 1
ATOM 1102 C C . THR A 1 143 ? 18.269 5.843 -33.418 1.00 83.25 143 THR A C 1
ATOM 1104 O O . THR A 1 143 ? 18.836 5.214 -34.305 1.00 83.25 143 THR A O 1
ATOM 1107 N N . LEU A 1 144 ? 17.063 6.390 -33.595 1.00 79.31 144 LEU A N 1
ATOM 1108 C CA . LEU A 1 144 ? 16.301 6.338 -34.849 1.00 79.31 144 LEU A CA 1
ATOM 1109 C C . LEU A 1 144 ? 16.513 7.567 -35.753 1.00 79.31 144 LEU A C 1
ATOM 1111 O O . LEU A 1 144 ? 16.036 7.547 -36.886 1.00 79.31 144 LEU A O 1
ATOM 1115 N N . ILE A 1 145 ? 17.165 8.617 -35.243 1.00 67.69 145 ILE A N 1
ATOM 1116 C CA . ILE A 1 145 ? 17.635 9.788 -36.005 1.00 67.69 145 ILE A CA 1
ATOM 1117 C C . ILE A 1 145 ? 19.065 9.508 -36.457 1.00 67.69 145 ILE A C 1
ATOM 1119 O O . ILE A 1 145 ? 19.362 9.797 -37.635 1.00 67.69 145 ILE A O 1
#

pLDDT: mean 89.82, std 13.1, range [45.25, 98.5]

Secondary structure (DSSP, 8-state):
-----------------HHHHHHHHHHHHHHHGGGHHHHHHHHHHHHHHHHHHHHHHHHHHIIIIIIIIT-PPPPHHHHHHHT--HHHHTSSSS--HHHHHHTHHHHHHHHHHHHIIIIIHHHHHHHHHHHHHHHHHHHHHHHH-